Protein AF-A0A943BGL7-F1 (afdb_monomer_lite)

Secondary structure (DSSP, 8-state):
--GGGHHHHHHHHHHHHHHHHTTSHHHHHHHHS-HHHHHHHHHHHHHHHHHHHHHHHHHHHHHHHHHHHHHHHHHHHHHHHHHHHTTSS-HHHHHHHHHHHHHHHHHHHHHHHHHHHHHHHHHHHHHHHHHHHHHHHHHHHHHHHHHHHHHHHHTT-

Structure (mmCIF, N/CA/C/O backbone):
data_AF-A0A943BGL7-F1
#
_entry.id   AF-A0A943BGL7-F1
#
loop_
_atom_site.group_PDB
_atom_site.id
_atom_site.type_symbol
_atom_site.label_atom_id
_atom_site.label_alt_id
_atom_site.label_comp_id
_atom_site.label_asym_id
_atom_site.label_entity_id
_atom_site.label_seq_id
_atom_site.pdbx_PDB_ins_code
_atom_site.Cartn_x
_atom_site.Cartn_y
_atom_site.Cartn_z
_atom_site.occupancy
_atom_site.B_iso_or_equiv
_atom_site.auth_seq_id
_atom_site.auth_comp_id
_atom_site.auth_asym_id
_atom_site.auth_atom_id
_atom_site.pdbx_PDB_model_num
ATOM 1 N N . MET A 1 1 ? -2.778 -30.800 16.017 1.00 35.91 1 MET A N 1
ATOM 2 C CA . MET A 1 1 ? -2.883 -30.842 17.493 1.00 35.91 1 MET A CA 1
ATOM 3 C C . MET A 1 1 ? -2.140 -29.643 18.092 1.00 35.91 1 MET A C 1
ATOM 5 O O . MET A 1 1 ? -1.019 -29.818 18.534 1.00 35.91 1 MET A O 1
ATOM 9 N N . ASN A 1 2 ? -2.708 -28.423 18.038 1.00 37.56 2 ASN A N 1
ATOM 10 C CA . ASN A 1 2 ? -2.370 -27.322 18.974 1.00 37.56 2 ASN A CA 1
ATOM 11 C C . ASN A 1 2 ? -3.325 -26.097 18.943 1.00 37.56 2 ASN A C 1
ATOM 13 O O . ASN A 1 2 ? -3.050 -25.081 19.578 1.00 37.56 2 ASN A O 1
ATOM 17 N N . ASP A 1 3 ? -4.462 -26.156 18.241 1.00 50.78 3 ASP A N 1
ATOM 18 C CA . ASP A 1 3 ? -5.324 -24.973 18.053 1.00 50.78 3 ASP A CA 1
ATOM 19 C C . ASP A 1 3 ? -6.261 -24.682 19.235 1.00 50.78 3 ASP A C 1
ATOM 21 O O . ASP A 1 3 ? -6.805 -23.585 19.361 1.00 50.78 3 ASP A O 1
ATOM 25 N N . HIS A 1 4 ? -6.399 -25.631 20.164 1.00 42.72 4 HIS A N 1
ATOM 26 C CA . HIS A 1 4 ? -7.324 -25.516 21.294 1.00 42.72 4 HIS A CA 1
ATOM 27 C C . HIS A 1 4 ? -6.810 -24.611 22.429 1.00 42.72 4 HIS A C 1
ATOM 29 O O . HIS A 1 4 ? -7.580 -24.195 23.293 1.00 42.72 4 HIS A O 1
ATOM 35 N N . PHE A 1 5 ? -5.525 -24.236 22.398 1.00 40.72 5 PHE A N 1
ATOM 36 C CA . PHE A 1 5 ? -4.905 -23.333 23.374 1.00 40.72 5 PHE A CA 1
ATOM 37 C C . PHE A 1 5 ? -4.521 -21.967 22.790 1.00 40.72 5 PHE A C 1
ATOM 39 O O . PHE A 1 5 ? -4.112 -21.081 23.537 1.00 40.72 5 PHE A O 1
ATOM 46 N N . ALA A 1 6 ? -4.730 -21.726 21.489 1.00 54.03 6 ALA A N 1
ATOM 47 C CA . ALA A 1 6 ? -4.462 -20.426 20.866 1.00 54.03 6 ALA A CA 1
ATOM 48 C C . ALA A 1 6 ? -5.388 -19.311 21.393 1.00 54.03 6 ALA A C 1
ATOM 50 O O . ALA A 1 6 ? -4.990 -18.147 21.457 1.00 54.03 6 ALA A O 1
ATOM 51 N N . TRP A 1 7 ? -6.615 -19.658 21.798 1.00 50.81 7 TRP A N 1
ATOM 52 C CA . TRP A 1 7 ? -7.557 -18.721 22.420 1.00 50.81 7 TRP A CA 1
ATOM 53 C C . TRP A 1 7 ? -7.233 -18.463 23.904 1.00 50.81 7 TRP A C 1
ATOM 55 O O . TRP A 1 7 ? -7.378 -17.331 24.362 1.00 50.81 7 TRP A O 1
ATOM 65 N N . LEU A 1 8 ? -6.727 -19.476 24.626 1.00 38.22 8 LEU A N 1
ATOM 66 C CA . LEU A 1 8 ? -6.238 -19.366 26.007 1.00 38.22 8 LEU A CA 1
ATOM 67 C C . LEU A 1 8 ? -4.938 -18.560 26.077 1.00 38.22 8 LEU A C 1
ATOM 69 O O . LEU A 1 8 ? -4.824 -17.676 26.916 1.00 38.22 8 LEU A O 1
ATOM 73 N N . LYS A 1 9 ? -4.015 -18.762 25.129 1.00 48.81 9 LYS A N 1
ATOM 74 C CA . LYS A 1 9 ? -2.820 -17.924 24.955 1.00 48.81 9 LYS A CA 1
ATOM 75 C C . LYS A 1 9 ? -3.202 -16.474 24.633 1.00 48.81 9 LYS A C 1
ATOM 77 O O . LYS A 1 9 ? -2.697 -15.567 25.278 1.00 48.81 9 LYS A O 1
ATOM 82 N N . ARG A 1 10 ? -4.206 -16.257 23.765 1.00 57.31 10 ARG A N 1
ATOM 83 C CA . ARG A 1 10 ? -4.828 -14.933 23.543 1.00 57.31 10 ARG A CA 1
ATOM 84 C C . ARG A 1 10 ? -5.473 -14.352 24.805 1.00 57.31 10 ARG A C 1
ATOM 86 O O . ARG A 1 10 ? -5.469 -13.144 24.974 1.00 57.31 10 ARG A O 1
ATOM 93 N N . LEU A 1 11 ? -6.057 -15.162 25.686 1.00 45.56 11 LEU A N 1
ATOM 94 C CA . LEU A 1 11 ? -6.676 -14.703 26.938 1.00 45.56 11 LEU A CA 1
ATOM 95 C C . LEU A 1 11 ? -5.657 -14.358 28.031 1.00 45.56 11 LEU A C 1
ATOM 97 O O . LEU A 1 11 ? -5.866 -13.385 28.754 1.00 45.56 11 LEU A O 1
ATOM 101 N N . VAL A 1 12 ? -4.572 -15.125 28.131 1.00 46.47 12 VAL A N 1
ATOM 102 C CA . VAL A 1 12 ? -3.434 -1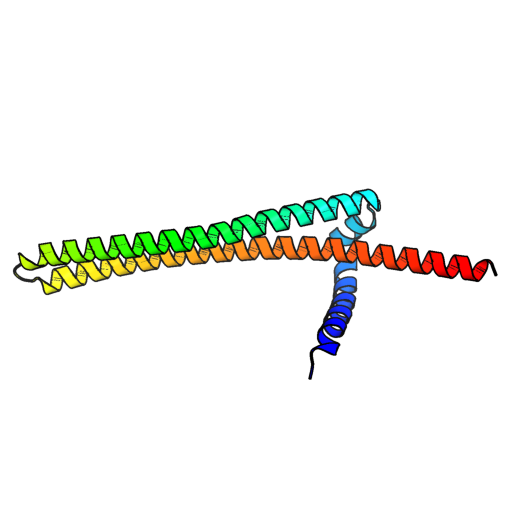4.846 29.019 1.00 46.47 12 VAL A CA 1
ATOM 103 C C . VAL A 1 12 ? -2.692 -13.594 28.539 1.00 46.47 12 VAL A C 1
ATOM 105 O O . VAL A 1 12 ? -2.413 -12.710 29.349 1.00 46.47 12 VAL A O 1
ATOM 108 N N . ASP A 1 13 ? -2.517 -13.426 27.222 1.00 58.53 13 ASP A N 1
ATOM 109 C CA . ASP A 1 13 ? -2.066 -12.157 26.637 1.00 58.53 13 ASP A CA 1
ATOM 110 C C . ASP A 1 13 ? -3.042 -11.020 26.960 1.00 58.53 13 ASP A C 1
ATOM 112 O O . ASP A 1 13 ? -2.596 -9.959 27.373 1.00 58.53 13 ASP A O 1
ATOM 116 N N . ARG A 1 14 ? -4.366 -11.240 26.913 1.00 53.91 14 ARG A N 1
ATOM 117 C CA . ARG A 1 14 ? -5.363 -10.239 27.342 1.00 53.91 14 ARG A CA 1
ATOM 118 C C . ARG A 1 14 ? -5.279 -9.871 28.827 1.00 53.91 14 ARG A C 1
ATOM 120 O O . ARG A 1 14 ? -5.680 -8.765 29.176 1.00 53.91 14 ARG A O 1
ATOM 127 N N . GLN A 1 15 ? -4.810 -10.743 29.724 1.00 49.56 15 GLN A N 1
ATOM 128 C CA . GLN A 1 15 ? -4.590 -10.387 31.136 1.00 49.56 15 GLN A CA 1
ATOM 129 C C . GLN A 1 15 ? -3.344 -9.512 31.318 1.00 49.56 15 GLN A C 1
ATOM 131 O O . GLN A 1 15 ? -3.405 -8.511 32.036 1.00 49.56 15 GLN A O 1
ATOM 136 N N . ASN A 1 16 ? -2.254 -9.828 30.617 1.00 52.97 16 ASN A N 1
ATOM 137 C CA . ASN A 1 16 ? -1.063 -8.977 30.571 1.00 52.97 16 ASN A CA 1
ATOM 138 C C . ASN A 1 16 ? -1.350 -7.642 29.865 1.00 52.97 16 ASN A C 1
ATOM 140 O O . ASN A 1 16 ? -0.915 -6.589 30.324 1.00 52.97 16 ASN A O 1
ATOM 144 N N . GLU A 1 17 ? -2.175 -7.665 28.819 1.00 53.47 17 GLU A N 1
ATOM 145 C CA . GLU A 1 17 ? -2.677 -6.489 28.120 1.00 53.47 17 GLU A CA 1
ATOM 146 C C . GLU A 1 17 ? -3.588 -5.675 29.040 1.00 53.47 17 GLU A C 1
ATOM 148 O O . GLU A 1 17 ? -3.390 -4.480 29.135 1.00 53.47 17 GLU A O 1
ATOM 153 N N . LYS A 1 18 ? -4.499 -6.271 29.826 1.00 54.84 18 LYS A N 1
ATOM 154 C CA . LYS A 1 18 ? -5.294 -5.548 30.848 1.00 54.84 18 LYS A CA 1
ATOM 155 C C . LYS A 1 18 ? -4.430 -4.835 31.889 1.00 54.84 18 LYS A C 1
ATOM 157 O O . LYS A 1 18 ? -4.778 -3.727 32.288 1.00 54.84 18 LYS A O 1
ATOM 162 N N . LYS A 1 19 ? -3.318 -5.445 32.301 1.00 51.22 19 LYS A N 1
ATOM 163 C CA . LYS A 1 19 ? -2.332 -4.855 33.223 1.00 51.22 19 LYS A CA 1
ATOM 164 C C . LYS A 1 19 ? -1.522 -3.726 32.564 1.00 51.22 19 LYS A C 1
ATOM 166 O O . LYS A 1 19 ? -1.155 -2.759 33.220 1.00 51.22 19 LYS A O 1
ATOM 171 N N . TYR A 1 20 ? -1.292 -3.811 31.254 1.00 50.19 20 TYR A N 1
ATOM 172 C CA . TYR A 1 20 ? -0.708 -2.737 30.440 1.00 50.19 20 TYR A CA 1
ATOM 173 C C . TYR A 1 20 ? -1.722 -1.607 30.155 1.00 50.19 20 TYR A C 1
ATOM 175 O O . TYR A 1 20 ? -1.384 -0.426 30.139 1.00 50.19 20 TYR A O 1
ATOM 183 N N . LEU A 1 21 ? -2.995 -1.970 29.985 1.00 55.31 21 LEU A N 1
ATOM 184 C CA . LEU A 1 21 ? -4.139 -1.103 29.721 1.00 55.31 21 LEU A CA 1
ATOM 185 C C . LEU A 1 21 ? -4.507 -0.287 30.956 1.00 55.31 21 LEU A C 1
ATOM 187 O O . LEU A 1 21 ? -4.753 0.903 30.811 1.00 55.31 21 LEU A O 1
ATOM 191 N N . SER A 1 22 ? -4.484 -0.872 32.159 1.00 54.84 22 SER A N 1
ATOM 192 C CA . SER A 1 22 ? -4.730 -0.137 33.408 1.00 54.84 22 SER A CA 1
ATOM 193 C C . SER A 1 22 ? -3.746 1.011 33.628 1.00 54.84 22 SER A C 1
ATOM 195 O O . SER A 1 22 ? -4.112 1.992 34.259 1.00 54.84 22 SER A O 1
ATOM 197 N N . ASN A 1 23 ? -2.540 0.925 33.056 1.00 51.78 23 ASN A N 1
ATOM 198 C CA . ASN A 1 23 ? -1.536 1.992 33.099 1.00 51.78 23 ASN A CA 1
ATOM 199 C C . ASN A 1 23 ? -1.706 3.048 31.992 1.00 51.78 23 ASN A C 1
ATOM 201 O O . ASN A 1 23 ? -0.981 4.041 31.957 1.00 51.78 23 ASN A O 1
ATOM 205 N N . CYS A 1 24 ? -2.635 2.858 31.055 1.00 60.34 24 CYS A N 1
ATOM 206 C CA . CYS A 1 24 ? -2.819 3.755 29.924 1.00 60.34 24 CYS A CA 1
ATOM 207 C C . CYS A 1 24 ? -3.925 4.776 30.234 1.00 60.34 24 CYS A C 1
ATOM 209 O O . CYS A 1 24 ? -5.080 4.395 30.401 1.00 60.34 24 CYS A O 1
ATOM 211 N N . LYS A 1 25 ? -3.630 6.088 30.202 1.00 63.12 25 LYS A N 1
ATOM 212 C CA . LYS A 1 25 ? -4.629 7.177 30.382 1.00 63.12 25 LYS A CA 1
ATOM 213 C C . LYS A 1 25 ? -5.905 7.002 29.540 1.00 63.12 25 LYS A C 1
ATOM 215 O O . LYS A 1 25 ? -6.989 7.438 29.917 1.00 63.12 25 LYS A O 1
ATOM 220 N N . LYS A 1 26 ? -5.786 6.354 28.376 1.00 66.44 26 LYS A N 1
ATOM 221 C CA . LYS A 1 26 ? -6.904 6.089 27.460 1.00 66.44 26 LYS A CA 1
ATOM 222 C C . LYS A 1 26 ? -7.894 5.050 28.004 1.00 66.44 26 LYS A C 1
ATOM 224 O O . LYS A 1 26 ? -9.074 5.105 27.670 1.00 66.44 26 LYS A O 1
ATOM 229 N N . TYR A 1 27 ? -7.427 4.134 28.849 1.00 66.56 27 TYR A N 1
ATOM 230 C CA . TYR A 1 27 ? -8.252 3.126 29.511 1.00 66.56 27 TYR A CA 1
ATOM 231 C C . TYR A 1 27 ? -9.117 3.748 30.592 1.00 66.56 27 TYR A C 1
ATOM 233 O O . TYR A 1 27 ? -10.316 3.498 30.603 1.00 66.56 27 TYR A O 1
ATOM 241 N N . GLU A 1 28 ? -8.542 4.591 31.451 1.00 67.88 28 GLU A N 1
ATOM 242 C CA . GLU A 1 28 ? -9.306 5.284 32.492 1.00 67.88 28 GLU A CA 1
ATOM 243 C C . GLU A 1 28 ? -10.422 6.133 31.891 1.00 67.88 28 GLU A C 1
ATOM 245 O O . GLU A 1 28 ? -11.559 6.035 32.340 1.00 67.88 28 GLU A O 1
ATOM 250 N N . ARG A 1 29 ? -10.134 6.859 30.801 1.00 74.12 29 ARG A N 1
ATOM 251 C CA . ARG A 1 29 ? -11.149 7.621 30.062 1.00 74.12 29 ARG A CA 1
ATOM 252 C C . ARG A 1 29 ? -12.279 6.738 29.523 1.00 74.12 29 ARG A C 1
ATOM 254 O O . ARG A 1 29 ? -13.445 7.076 29.667 1.00 74.12 29 ARG A O 1
ATOM 261 N N . LEU A 1 30 ? -11.957 5.613 28.881 1.00 69.12 30 LEU A N 1
ATOM 262 C CA . LEU A 1 30 ? -12.981 4.707 28.339 1.00 69.12 30 LEU A CA 1
ATOM 263 C C . LEU A 1 30 ? -13.726 3.934 29.439 1.00 69.12 30 LEU A C 1
ATOM 265 O O . LEU A 1 30 ? -14.867 3.515 29.242 1.00 69.12 30 LEU A O 1
ATOM 269 N N . LYS A 1 31 ? -13.097 3.734 30.600 1.00 70.00 31 LYS A N 1
ATOM 270 C CA . LYS A 1 31 ? -13.705 3.123 31.783 1.00 70.00 31 LYS A CA 1
ATOM 271 C C . LYS A 1 31 ? -14.666 4.087 32.482 1.00 70.00 31 LYS A C 1
ATOM 273 O O . LYS A 1 31 ? -15.699 3.628 32.957 1.00 70.00 31 LYS A O 1
ATOM 278 N N . SER A 1 32 ? -14.344 5.381 32.531 1.00 78.56 32 SER A N 1
ATOM 279 C CA . SER A 1 32 ? -15.165 6.405 33.189 1.00 78.56 32 SER A CA 1
ATOM 280 C C . SER A 1 32 ? -16.386 6.846 32.376 1.00 78.56 32 SER A C 1
ATOM 282 O O . SER A 1 32 ? -17.322 7.383 32.957 1.00 78.56 32 SER A O 1
ATOM 284 N N . MET A 1 33 ? -16.414 6.597 31.062 1.00 79.19 33 MET A N 1
ATOM 285 C CA . MET A 1 33 ? -17.587 6.863 30.214 1.00 79.19 33 MET A CA 1
ATOM 286 C C . MET A 1 33 ? -18.811 6.047 30.635 1.00 79.19 33 MET A C 1
ATOM 288 O O . MET A 1 33 ? -18.675 4.925 31.130 1.00 79.19 33 MET A O 1
ATOM 292 N N . SER A 1 34 ? -20.013 6.549 30.351 1.00 84.00 34 SER A N 1
ATOM 293 C CA . SER A 1 34 ? -21.244 5.758 30.498 1.00 84.00 34 SER A CA 1
ATOM 294 C C . SER A 1 34 ? -21.257 4.548 29.544 1.00 84.00 34 SER A C 1
ATOM 296 O O . SER A 1 34 ? -20.506 4.494 28.569 1.00 84.00 34 SER A O 1
ATOM 298 N N . GLU A 1 35 ? -22.086 3.535 29.819 1.00 78.81 35 GLU A N 1
ATOM 299 C CA . GLU A 1 35 ? -22.155 2.332 28.971 1.00 78.81 35 GLU A CA 1
ATOM 300 C C . GLU A 1 35 ? -22.662 2.647 27.554 1.00 78.81 35 GLU A C 1
ATOM 302 O O . GLU A 1 35 ? -22.118 2.137 26.573 1.00 78.81 35 GLU A O 1
ATOM 307 N N . GLN A 1 36 ? -23.650 3.542 27.446 1.00 82.12 36 GLN A N 1
ATOM 308 C CA . GLN A 1 36 ? -24.191 4.012 26.167 1.00 82.12 36 GLN A CA 1
ATOM 309 C C . GLN A 1 36 ? -23.136 4.768 25.349 1.00 82.12 36 GLN A C 1
ATOM 311 O O . GLN A 1 36 ? -22.970 4.510 24.157 1.00 82.12 36 GLN A O 1
ATOM 316 N N . GLU A 1 37 ? -22.377 5.653 25.994 1.00 84.00 37 GLU A N 1
ATOM 317 C CA . GLU A 1 37 ? -21.314 6.430 25.352 1.00 84.00 37 GLU A CA 1
ATOM 318 C C . GLU A 1 37 ? -20.151 5.540 24.892 1.00 84.00 37 GLU A C 1
ATOM 320 O O . GLU A 1 37 ? -19.674 5.669 23.765 1.00 84.00 37 GLU A O 1
ATOM 325 N N . LEU A 1 38 ? -19.753 4.555 25.706 1.00 81.31 38 LEU A N 1
ATOM 326 C CA . LEU A 1 38 ? -18.727 3.584 25.323 1.00 81.31 38 LEU A CA 1
ATOM 327 C C . LEU A 1 38 ? -19.172 2.708 24.137 1.00 81.31 38 LEU A C 1
ATOM 329 O O . LEU A 1 38 ? -18.367 2.396 23.257 1.00 81.31 38 LEU A O 1
ATOM 333 N N . MET A 1 39 ? -20.444 2.304 24.104 1.00 81.69 39 MET A N 1
ATOM 334 C CA . MET A 1 39 ? -21.033 1.570 22.980 1.00 81.69 39 MET A CA 1
ATOM 335 C C . MET A 1 39 ? -21.015 2.399 21.694 1.00 81.69 39 MET A C 1
ATOM 337 O O . MET A 1 39 ? -20.631 1.881 20.643 1.00 81.69 39 MET A O 1
ATOM 341 N N . PHE A 1 40 ? -21.382 3.680 21.772 1.00 85.44 40 PHE A N 1
ATOM 342 C CA . PHE A 1 40 ? -21.334 4.588 20.629 1.00 85.44 40 PHE A CA 1
ATOM 343 C C . PHE A 1 40 ? -19.902 4.767 20.109 1.00 85.44 40 PHE A C 1
ATOM 345 O O . PHE A 1 40 ? -19.658 4.596 18.913 1.00 85.44 40 PHE A O 1
ATOM 352 N N . GLU A 1 41 ? -18.937 5.004 21.001 1.00 81.75 41 GLU A N 1
ATOM 353 C CA . GLU A 1 41 ? -17.518 5.129 20.648 1.00 81.75 41 GLU A CA 1
ATOM 354 C C . GLU A 1 41 ? -16.990 3.847 19.983 1.00 81.75 41 GLU A C 1
ATOM 356 O O . GLU A 1 41 ? -16.321 3.898 18.949 1.00 81.75 41 GLU A O 1
ATOM 361 N N . TYR A 1 42 ? -17.345 2.670 20.510 1.00 81.50 42 TYR A N 1
ATOM 362 C CA . TYR A 1 42 ? -16.988 1.392 19.893 1.00 81.50 42 TYR A CA 1
ATOM 363 C C . TYR A 1 42 ? -17.567 1.242 18.480 1.00 81.50 42 TYR A C 1
ATOM 365 O O . TYR A 1 42 ? -16.844 0.840 17.563 1.00 81.50 42 TYR A O 1
ATOM 373 N N . ILE A 1 43 ? -18.851 1.562 18.285 1.00 83.94 43 ILE A N 1
ATOM 374 C CA . ILE A 1 43 ? -19.503 1.504 16.970 1.00 83.94 43 ILE A CA 1
ATOM 375 C C . ILE A 1 43 ? -18.803 2.455 16.000 1.00 83.94 43 ILE A C 1
ATOM 377 O O . ILE A 1 43 ? -18.438 2.034 14.902 1.00 83.94 43 ILE A O 1
ATOM 381 N N . ASN A 1 44 ? -18.547 3.693 16.418 1.00 88.06 44 ASN A N 1
ATOM 382 C CA . ASN A 1 44 ? -17.885 4.705 15.606 1.00 88.06 44 ASN A CA 1
ATOM 383 C C . ASN A 1 44 ? -16.485 4.248 15.159 1.00 88.06 44 ASN A C 1
ATOM 385 O O . ASN A 1 44 ? -16.176 4.200 13.966 1.00 88.06 44 ASN A O 1
ATOM 389 N N . VAL A 1 45 ? -15.653 3.800 16.104 1.00 84.12 45 VAL A N 1
ATOM 390 C CA . VAL A 1 45 ? -14.294 3.314 15.820 1.00 84.12 45 VAL A CA 1
ATOM 391 C C . VAL A 1 45 ? -14.320 2.071 14.920 1.00 84.12 45 VAL A C 1
ATOM 393 O O . VAL A 1 45 ? -13.486 1.939 14.021 1.00 84.12 45 VAL A O 1
ATOM 396 N N . LYS A 1 46 ? -15.298 1.175 15.098 1.00 82.00 46 LYS A N 1
ATOM 397 C CA . LYS A 1 46 ? -15.480 -0.027 14.267 1.00 82.00 46 LYS A CA 1
ATOM 398 C C . LYS A 1 46 ? -15.912 0.299 12.839 1.00 82.00 46 LYS A C 1
ATOM 400 O O . LYS A 1 46 ? -15.395 -0.311 11.900 1.00 82.00 46 LYS A O 1
ATOM 405 N N . VAL A 1 47 ? -16.854 1.224 12.666 1.00 88.50 47 VAL A N 1
ATOM 406 C CA . VAL A 1 47 ? -17.309 1.687 11.346 1.00 88.50 47 VAL A CA 1
ATOM 407 C C . VAL A 1 47 ? -16.160 2.373 10.617 1.00 88.50 47 VAL A C 1
ATOM 409 O O . VAL A 1 47 ? -15.884 2.024 9.469 1.00 88.50 47 VAL A O 1
ATOM 412 N N . ASN A 1 48 ? -15.424 3.248 11.306 1.00 87.25 48 ASN A N 1
ATOM 413 C CA . ASN A 1 48 ? -14.252 3.906 10.744 1.00 87.25 48 ASN A CA 1
ATOM 414 C C . ASN A 1 48 ? -13.201 2.875 10.299 1.00 87.25 48 ASN A C 1
ATOM 416 O O . ASN A 1 48 ? -12.800 2.877 9.143 1.00 87.25 48 ASN A O 1
ATOM 420 N N . TYR A 1 49 ? -12.836 1.904 11.145 1.00 85.19 49 TYR A N 1
ATOM 421 C CA . TYR A 1 49 ? -11.913 0.830 10.751 1.00 85.19 49 TYR A CA 1
ATOM 422 C C . TYR A 1 49 ? -12.379 0.062 9.504 1.00 85.19 49 TYR A C 1
ATOM 424 O O . TYR A 1 49 ? -11.574 -0.224 8.618 1.00 85.19 49 TYR A O 1
ATOM 432 N N . ARG A 1 50 ? -13.676 -0.260 9.398 1.00 86.44 50 ARG A N 1
ATOM 433 C CA . ARG A 1 50 ? -14.224 -0.936 8.211 1.00 86.44 50 ARG A CA 1
ATOM 434 C C . ARG A 1 50 ? -14.074 -0.074 6.960 1.00 86.44 50 ARG A C 1
ATOM 436 O O . ARG A 1 50 ? -13.658 -0.586 5.926 1.00 86.44 50 ARG A O 1
ATOM 443 N N . HIS A 1 51 ? -14.390 1.213 7.058 1.00 89.12 51 HIS A N 1
ATOM 444 C CA . HIS A 1 51 ? -14.237 2.148 5.950 1.00 89.12 51 HIS A CA 1
ATOM 445 C C . HIS A 1 51 ? -12.774 2.237 5.494 1.00 89.12 51 HIS A C 1
ATOM 447 O O . HIS A 1 51 ? -12.480 2.067 4.314 1.00 89.12 51 HIS A O 1
ATOM 453 N N . GLN A 1 52 ? -11.844 2.366 6.439 1.00 87.44 52 GLN A N 1
ATOM 454 C CA . GLN A 1 52 ? -10.405 2.386 6.168 1.00 87.44 52 GLN A CA 1
ATOM 455 C C . GLN A 1 52 ? -9.906 1.091 5.528 1.00 87.44 52 GLN A C 1
ATOM 457 O O . GLN A 1 52 ? -9.111 1.126 4.593 1.00 87.44 52 GLN A O 1
ATOM 462 N N . LYS A 1 53 ? -10.403 -0.064 5.983 1.00 86.69 53 LYS A N 1
ATOM 463 C CA . LYS A 1 53 ? -10.094 -1.361 5.370 1.00 86.69 53 LYS A CA 1
ATOM 464 C C . LYS A 1 53 ? -10.564 -1.424 3.921 1.00 86.69 53 LYS A C 1
ATOM 466 O O . LYS A 1 53 ? -9.824 -1.909 3.071 1.00 86.69 53 LYS A O 1
ATOM 471 N N . ASN A 1 54 ? -11.763 -0.924 3.636 1.00 91.00 54 ASN A N 1
ATOM 472 C CA . ASN A 1 54 ? -12.281 -0.886 2.273 1.00 91.00 54 ASN A CA 1
ATOM 473 C C . ASN A 1 54 ? -11.431 0.021 1.377 1.00 91.00 54 ASN A C 1
ATOM 475 O O . ASN A 1 54 ? -11.107 -0.376 0.261 1.00 91.00 54 ASN A O 1
ATOM 479 N N . ILE A 1 55 ? -11.011 1.189 1.874 1.00 89.56 55 ILE A N 1
ATOM 480 C CA . ILE A 1 55 ? -10.101 2.070 1.132 1.00 89.56 55 ILE A CA 1
ATOM 481 C C . ILE A 1 55 ? -8.745 1.389 0.906 1.00 89.56 55 ILE A C 1
ATOM 483 O O . ILE A 1 55 ? -8.207 1.478 -0.191 1.00 89.56 55 ILE A O 1
ATOM 487 N N . TRP A 1 56 ? -8.203 0.664 1.889 1.00 89.19 56 TRP A N 1
ATOM 488 C CA . TRP A 1 56 ? -6.948 -0.076 1.715 1.00 89.19 56 TRP A CA 1
ATOM 489 C C . TRP A 1 56 ? -7.052 -1.148 0.623 1.00 89.19 56 TRP A C 1
ATOM 491 O O . TRP A 1 56 ? -6.178 -1.244 -0.234 1.00 89.19 56 TRP A O 1
ATOM 501 N N . ILE A 1 57 ? -8.149 -1.914 0.604 1.00 90.38 57 ILE A N 1
ATOM 502 C CA . ILE A 1 57 ? -8.414 -2.904 -0.451 1.00 90.38 57 ILE A CA 1
ATOM 503 C C . ILE A 1 57 ? -8.520 -2.215 -1.815 1.00 90.38 57 ILE A C 1
ATOM 505 O O . ILE A 1 57 ? -7.893 -2.660 -2.774 1.00 90.38 57 ILE A O 1
ATOM 509 N N . LEU A 1 58 ? -9.263 -1.108 -1.899 1.00 91.62 58 LEU A N 1
ATOM 510 C CA . LEU A 1 58 ? -9.376 -0.323 -3.127 1.00 91.62 58 LEU A CA 1
ATOM 511 C C . LEU A 1 58 ? -8.004 0.190 -3.591 1.00 91.62 58 LEU A C 1
ATOM 513 O O . LEU A 1 58 ? -7.680 0.094 -4.771 1.00 91.62 58 LEU A O 1
ATOM 517 N N . SER A 1 59 ? -7.172 0.665 -2.662 1.00 90.19 59 SER A N 1
ATOM 518 C CA . SER A 1 59 ? -5.806 1.116 -2.933 1.00 90.19 59 SER A CA 1
ATOM 519 C C . SER A 1 59 ? -4.942 0.004 -3.527 1.00 90.19 59 SER A C 1
ATOM 521 O O . SER A 1 59 ? -4.157 0.275 -4.433 1.00 90.19 59 SER A O 1
ATOM 523 N N . ILE A 1 60 ? -5.081 -1.240 -3.057 1.00 91.44 60 ILE A N 1
ATOM 524 C CA . ILE A 1 60 ? -4.376 -2.396 -3.632 1.00 91.44 60 ILE A CA 1
ATOM 525 C C . ILE A 1 60 ? -4.838 -2.638 -5.068 1.00 91.44 60 ILE A C 1
ATOM 527 O O . ILE A 1 60 ? -4.001 -2.744 -5.961 1.00 91.44 60 ILE A O 1
ATOM 531 N N . VAL A 1 61 ? -6.152 -2.679 -5.306 1.00 93.94 61 VAL A N 1
ATOM 532 C CA . VAL A 1 61 ? -6.711 -2.902 -6.651 1.00 93.94 61 VAL A CA 1
ATOM 533 C C . VAL A 1 61 ? -6.229 -1.826 -7.627 1.00 93.94 61 VAL A C 1
ATOM 535 O O . VAL A 1 61 ? -5.740 -2.150 -8.707 1.00 93.94 61 VAL A O 1
ATOM 538 N N . LEU A 1 62 ? -6.286 -0.553 -7.227 1.00 93.25 62 LEU A N 1
ATOM 539 C CA . LEU A 1 62 ? -5.793 0.564 -8.036 1.00 93.25 62 LEU A CA 1
ATOM 540 C C . LEU A 1 62 ? -4.282 0.476 -8.292 1.00 93.25 62 LEU A C 1
ATOM 542 O O . LEU A 1 62 ? -3.844 0.736 -9.409 1.00 93.25 62 LEU A O 1
ATOM 546 N N . SER A 1 63 ? -3.492 0.056 -7.300 1.00 93.50 63 SER A N 1
ATOM 547 C CA . SER A 1 63 ? -2.042 -0.132 -7.463 1.00 93.50 63 SER A CA 1
ATOM 548 C C . SER A 1 63 ? -1.725 -1.200 -8.509 1.00 93.50 63 SER A C 1
ATOM 550 O O . SER A 1 63 ? -0.847 -1.001 -9.343 1.00 93.50 63 SER A O 1
ATOM 552 N N . VAL A 1 64 ? -2.457 -2.318 -8.507 1.00 93.38 64 VAL A N 1
ATOM 553 C CA . VAL A 1 64 ? -2.283 -3.390 -9.500 1.00 93.38 64 VAL A CA 1
ATOM 554 C C . VAL A 1 64 ? -2.615 -2.892 -10.907 1.00 93.38 64 VAL A C 1
ATOM 556 O O . VAL A 1 64 ? -1.844 -3.128 -11.835 1.00 93.38 64 VAL A O 1
ATOM 559 N N . LEU A 1 65 ? -3.722 -2.161 -11.070 1.00 94.75 65 LEU A N 1
ATOM 560 C CA . LEU A 1 65 ? -4.095 -1.571 -12.361 1.00 94.75 65 LEU A CA 1
ATOM 561 C C . LEU A 1 65 ? -3.032 -0.592 -12.871 1.00 94.75 65 LEU A C 1
ATOM 563 O O . LEU A 1 65 ? -2.689 -0.610 -14.052 1.00 94.75 65 LEU A O 1
ATOM 567 N N . LEU A 1 66 ? -2.478 0.223 -11.975 1.00 93.31 66 LEU A N 1
ATOM 568 C CA . LEU A 1 66 ? -1.432 1.183 -12.303 1.00 93.31 66 LEU A CA 1
ATOM 569 C C . LEU A 1 66 ? -0.126 0.482 -12.713 1.00 93.31 66 LEU A C 1
ATOM 571 O O . LEU A 1 66 ? 0.496 0.881 -13.694 1.00 93.31 66 LEU A O 1
ATOM 575 N N . ILE A 1 67 ? 0.249 -0.615 -12.047 1.00 92.00 67 ILE A N 1
ATOM 576 C CA . ILE A 1 67 ? 1.398 -1.446 -12.446 1.00 92.00 67 ILE A CA 1
ATOM 577 C C . ILE A 1 67 ? 1.189 -2.029 -13.848 1.00 92.00 67 ILE A C 1
ATOM 579 O O . ILE A 1 67 ? 2.095 -1.959 -14.674 1.00 92.00 67 ILE A O 1
ATOM 583 N N . LEU A 1 68 ? -0.005 -2.548 -14.155 1.00 93.00 68 LEU A N 1
ATOM 584 C CA . LEU A 1 68 ? -0.311 -3.072 -15.491 1.00 93.00 68 LEU A CA 1
ATOM 585 C C . LEU A 1 68 ? -0.183 -1.994 -16.575 1.00 93.00 68 LEU A C 1
ATOM 587 O O . LEU A 1 68 ? 0.375 -2.254 -17.642 1.00 93.00 68 LEU A O 1
ATOM 591 N N . GLN A 1 69 ? -0.659 -0.777 -16.297 1.00 93.94 69 GLN A N 1
ATOM 592 C CA . GLN A 1 69 ? -0.498 0.358 -17.206 1.00 93.94 69 GLN A CA 1
ATOM 593 C C . GLN A 1 69 ? 0.974 0.720 -17.412 1.00 93.94 69 GLN A C 1
ATOM 595 O O . GLN A 1 69 ? 1.384 0.936 -18.549 1.00 93.94 69 GLN A O 1
ATOM 600 N N . ILE A 1 70 ? 1.784 0.725 -16.350 1.00 91.62 70 ILE A N 1
ATOM 601 C CA . ILE A 1 70 ? 3.228 0.968 -16.451 1.00 91.62 70 ILE A CA 1
ATOM 602 C C . ILE A 1 70 ? 3.893 -0.106 -17.311 1.00 91.62 70 ILE A C 1
ATOM 604 O O . ILE A 1 70 ? 4.623 0.235 -18.234 1.00 91.62 70 ILE A O 1
ATOM 608 N N . CYS A 1 71 ? 3.605 -1.390 -17.080 1.00 90.06 71 CYS A N 1
ATOM 609 C CA . CYS A 1 71 ? 4.166 -2.483 -17.878 1.00 90.06 71 CYS A CA 1
ATOM 610 C C . CYS A 1 71 ? 3.838 -2.341 -19.371 1.00 90.06 71 CYS A C 1
ATOM 612 O O . CYS A 1 71 ? 4.706 -2.560 -20.222 1.00 90.06 71 CYS A O 1
ATOM 614 N N . LYS A 1 72 ? 2.601 -1.941 -19.693 1.00 93.50 72 LYS A N 1
ATOM 615 C CA . LYS A 1 72 ? 2.200 -1.653 -21.073 1.00 93.50 72 LYS A CA 1
ATOM 616 C C . LYS A 1 72 ? 3.015 -0.494 -21.652 1.00 93.50 72 LYS A C 1
ATOM 618 O O . LYS A 1 72 ? 3.661 -0.676 -22.680 1.00 93.50 72 LYS A O 1
ATOM 623 N N . SER A 1 73 ? 3.079 0.636 -20.951 1.00 92.31 73 SER A N 1
ATOM 624 C CA . SER A 1 73 ? 3.857 1.807 -21.375 1.00 92.31 73 SER A CA 1
ATOM 625 C C . SER A 1 73 ? 5.348 1.501 -21.555 1.00 92.31 73 SER A C 1
ATOM 627 O O . SER A 1 73 ? 5.963 1.977 -22.505 1.00 92.31 73 SER A O 1
ATOM 629 N N . CYS A 1 74 ? 5.940 0.673 -20.691 1.00 90.94 74 CYS A N 1
ATOM 630 C CA . CYS A 1 74 ? 7.326 0.225 -20.830 1.00 90.94 74 CYS A CA 1
ATOM 631 C C . CYS A 1 74 ? 7.533 -0.608 -22.095 1.00 90.94 74 CYS A C 1
ATOM 633 O O . CYS A 1 74 ? 8.538 -0.443 -22.781 1.00 90.94 74 CYS A O 1
ATOM 635 N N . THR A 1 75 ? 6.584 -1.489 -22.413 1.00 90.69 75 THR A N 1
ATOM 636 C CA . THR A 1 75 ? 6.637 -2.312 -23.627 1.00 90.69 75 THR A CA 1
ATOM 637 C C . THR A 1 75 ? 6.552 -1.437 -24.875 1.00 90.69 75 THR A C 1
ATOM 639 O O . THR A 1 75 ? 7.366 -1.584 -25.787 1.00 90.69 75 THR A O 1
ATOM 642 N N . ASP A 1 76 ? 5.623 -0.480 -24.886 1.00 93.69 76 ASP A N 1
ATOM 643 C CA . ASP A 1 76 ? 5.458 0.475 -25.982 1.00 93.69 76 ASP A CA 1
ATOM 644 C C . ASP A 1 76 ? 6.727 1.320 -26.173 1.00 93.69 76 ASP A C 1
ATOM 646 O O . ASP A 1 76 ? 7.222 1.458 -27.293 1.00 93.69 76 ASP A O 1
ATOM 650 N N . PHE A 1 77 ? 7.319 1.803 -25.078 1.00 92.69 77 PHE A N 1
ATOM 651 C CA . PHE A 1 77 ? 8.582 2.537 -25.105 1.00 92.69 77 PHE A CA 1
ATOM 652 C C . PHE A 1 77 ? 9.738 1.694 -25.659 1.00 92.69 77 PHE A C 1
ATOM 654 O O . PHE A 1 77 ? 10.451 2.140 -26.556 1.00 92.69 77 PHE A O 1
ATOM 661 N N . ILE A 1 78 ? 9.917 0.457 -25.184 1.00 91.19 78 ILE A N 1
ATOM 662 C CA . ILE A 1 78 ? 10.979 -0.438 -25.673 1.00 91.19 78 ILE A CA 1
ATOM 663 C C . ILE A 1 78 ? 10.806 -0.722 -27.170 1.00 91.19 78 ILE A C 1
ATOM 665 O O . ILE A 1 78 ? 11.792 -0.740 -27.908 1.00 91.19 78 ILE A O 1
ATOM 669 N N . ASN A 1 79 ? 9.571 -0.907 -27.638 1.00 92.81 79 ASN A N 1
ATOM 670 C CA . ASN A 1 79 ? 9.286 -1.113 -29.056 1.00 92.81 79 ASN A CA 1
ATOM 671 C C . ASN A 1 79 ? 9.636 0.122 -29.898 1.00 92.81 79 ASN A C 1
ATOM 673 O O . ASN A 1 79 ? 10.220 -0.017 -30.976 1.00 92.81 79 ASN A O 1
ATOM 677 N N . GLN A 1 80 ? 9.350 1.326 -29.398 1.00 92.38 80 GLN A N 1
ATOM 678 C CA . GLN A 1 80 ? 9.763 2.571 -30.052 1.00 92.38 80 GLN A CA 1
ATOM 679 C C . GLN A 1 80 ? 11.288 2.695 -30.104 1.00 92.38 80 GLN A C 1
ATOM 681 O O . GLN A 1 80 ? 11.839 2.929 -31.178 1.00 92.38 80 GLN A O 1
ATOM 686 N N . VAL A 1 81 ? 11.984 2.457 -28.988 1.00 92.00 81 VAL A N 1
ATOM 687 C CA . VAL A 1 81 ? 13.456 2.484 -28.942 1.00 92.00 81 VAL A CA 1
ATOM 688 C C . VAL A 1 81 ? 14.048 1.465 -29.912 1.00 92.00 81 VAL A C 1
ATOM 690 O O . VAL A 1 81 ? 14.977 1.798 -30.639 1.00 92.00 81 VAL A O 1
ATOM 693 N N . ARG A 1 82 ? 13.497 0.246 -29.984 1.00 90.44 82 ARG A N 1
ATOM 694 C CA . ARG A 1 82 ? 13.933 -0.782 -30.941 1.00 90.44 82 ARG A CA 1
ATOM 695 C C . ARG A 1 82 ? 13.771 -0.322 -32.386 1.00 90.44 82 ARG A C 1
ATOM 697 O O . ARG A 1 82 ? 14.679 -0.524 -33.185 1.00 90.44 82 ARG A O 1
ATOM 704 N N . THR A 1 83 ? 12.639 0.300 -32.699 1.00 92.00 83 THR A N 1
ATOM 705 C CA . THR A 1 83 ? 12.355 0.815 -34.044 1.00 92.00 83 THR A CA 1
ATOM 706 C C . THR A 1 83 ? 13.322 1.932 -34.422 1.00 92.00 83 THR A C 1
ATOM 708 O O . THR A 1 83 ? 13.814 1.961 -35.538 1.00 92.00 83 THR A O 1
ATOM 711 N N . VAL A 1 84 ? 13.649 2.840 -33.502 1.00 90.50 84 VAL A N 1
ATOM 712 C CA . VAL A 1 84 ? 14.633 3.902 -33.767 1.00 90.50 84 VAL A CA 1
ATOM 713 C C . VAL A 1 84 ? 16.050 3.329 -33.869 1.00 90.50 84 VAL A C 1
ATOM 715 O O . VAL A 1 84 ? 16.817 3.731 -34.741 1.00 90.50 84 VAL A O 1
ATOM 718 N N . ALA A 1 85 ? 16.390 2.355 -33.023 1.00 89.81 85 ALA A N 1
ATOM 719 C CA . ALA A 1 85 ? 17.701 1.718 -33.014 1.00 89.81 85 ALA A CA 1
ATOM 720 C C . ALA A 1 85 ? 18.022 1.017 -34.337 1.00 89.81 85 ALA A C 1
ATOM 722 O O . ALA A 1 85 ? 19.170 1.070 -34.759 1.00 89.81 85 ALA A O 1
ATOM 723 N N . SER A 1 86 ? 17.042 0.425 -35.032 1.00 88.94 86 SER A N 1
ATOM 724 C CA . SER A 1 86 ? 17.297 -0.251 -36.314 1.00 88.94 86 SER A CA 1
ATOM 725 C C . SER A 1 86 ? 17.805 0.667 -37.430 1.00 88.94 86 SER A C 1
ATOM 727 O O . SER A 1 86 ? 18.320 0.162 -38.421 1.00 88.94 86 SER A O 1
ATOM 729 N N . TYR A 1 87 ? 17.677 1.990 -37.282 1.00 89.94 87 TYR A N 1
ATOM 730 C CA . TYR A 1 87 ? 18.180 2.979 -38.244 1.00 89.94 87 TYR A CA 1
ATOM 731 C C . TYR A 1 87 ? 19.532 3.597 -37.842 1.00 89.94 87 TYR A C 1
ATOM 733 O O . TYR A 1 87 ? 20.032 4.476 -38.537 1.00 89.94 87 TYR A O 1
ATOM 741 N N . GLN A 1 88 ? 20.111 3.189 -36.710 1.00 88.75 88 GLN A N 1
ATOM 742 C CA . GLN A 1 88 ? 21.370 3.720 -36.179 1.00 88.75 88 GLN A CA 1
ATOM 743 C C . GLN A 1 88 ? 22.560 2.824 -36.538 1.00 88.75 88 GLN A C 1
ATOM 745 O O . GLN A 1 88 ? 22.418 1.607 -36.615 1.00 88.75 88 GLN A O 1
ATOM 750 N N . GLU A 1 89 ? 23.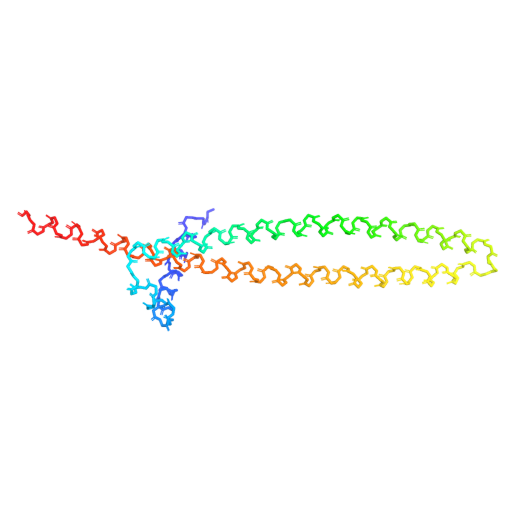755 3.412 -36.668 1.00 85.75 89 GLU A N 1
ATOM 751 C CA . GLU A 1 89 ? 25.002 2.655 -36.887 1.00 85.75 89 GLU A CA 1
ATOM 752 C C . GLU A 1 89 ? 25.348 1.747 -35.697 1.00 85.75 89 GLU A C 1
ATOM 754 O O . GLU A 1 89 ? 25.918 0.675 -35.878 1.00 85.75 89 GLU A O 1
ATOM 759 N N . ASN A 1 90 ? 24.967 2.151 -34.478 1.00 87.62 90 ASN A N 1
ATOM 760 C CA . ASN A 1 90 ? 25.231 1.414 -33.240 1.00 87.62 90 ASN A CA 1
ATOM 761 C C . ASN A 1 90 ? 23.925 1.114 -32.470 1.00 87.62 90 ASN A C 1
ATOM 763 O O . ASN A 1 90 ? 23.685 1.687 -31.398 1.00 87.62 90 ASN A O 1
ATOM 767 N N . PRO A 1 91 ? 23.069 0.206 -32.980 1.00 87.62 91 PRO A N 1
ATOM 768 C CA . PRO A 1 91 ? 21.755 -0.098 -32.398 1.00 87.62 91 PRO A CA 1
ATOM 769 C C . PRO A 1 91 ? 21.847 -0.603 -30.952 1.00 87.62 91 PRO A C 1
ATOM 771 O O . PRO A 1 91 ? 20.983 -0.314 -30.121 1.00 87.62 91 PRO A O 1
ATOM 774 N N . GLU A 1 92 ? 22.914 -1.337 -30.628 1.00 89.69 92 GLU A N 1
ATOM 775 C CA . GLU A 1 92 ? 23.120 -1.932 -29.306 1.00 89.69 92 GLU A CA 1
ATOM 776 C C . GLU A 1 92 ? 23.273 -0.892 -28.196 1.00 89.69 92 GLU A C 1
ATOM 778 O O . GLU A 1 92 ? 22.776 -1.090 -27.084 1.00 89.69 92 GLU A O 1
ATOM 783 N N . VAL A 1 93 ? 23.958 0.219 -28.481 1.00 90.38 93 VAL A N 1
ATOM 784 C CA . VAL A 1 93 ? 24.202 1.280 -27.496 1.00 90.38 93 VAL A CA 1
ATOM 785 C C . VAL A 1 93 ? 22.886 1.964 -27.144 1.00 90.38 93 VAL A C 1
ATOM 787 O O . VAL A 1 93 ? 22.565 2.118 -25.963 1.00 90.38 93 VAL A O 1
ATOM 790 N N . LEU A 1 94 ? 22.081 2.299 -28.157 1.00 89.75 94 LEU A N 1
ATOM 791 C CA . LEU A 1 94 ? 20.786 2.943 -27.954 1.00 89.75 94 LEU A CA 1
ATOM 792 C C . LEU A 1 94 ? 19.812 2.032 -27.193 1.00 89.75 94 LEU A C 1
ATOM 794 O O . LEU A 1 94 ? 19.140 2.486 -26.265 1.00 89.75 94 LEU A O 1
ATOM 798 N N . LEU A 1 95 ? 19.779 0.739 -27.529 1.00 91.12 95 LEU A N 1
ATOM 799 C CA . LEU A 1 95 ? 18.959 -0.251 -26.827 1.00 91.12 95 LEU A CA 1
ATOM 800 C C . LEU A 1 95 ? 19.348 -0.377 -25.350 1.00 91.12 95 LEU A C 1
ATOM 802 O O . LEU A 1 95 ? 18.464 -0.357 -24.495 1.00 91.12 95 LEU A O 1
ATOM 806 N N . LYS A 1 96 ? 20.648 -0.461 -25.031 1.00 91.44 96 LYS A N 1
ATOM 807 C CA . LYS A 1 96 ? 21.136 -0.536 -23.640 1.00 91.44 96 LYS A CA 1
ATOM 808 C C . LYS A 1 96 ? 20.713 0.684 -22.823 1.00 91.44 96 LYS A C 1
ATOM 810 O O . LYS A 1 96 ? 20.225 0.530 -21.703 1.00 91.44 96 LYS A O 1
ATOM 815 N N . ILE A 1 97 ? 20.862 1.883 -23.385 1.00 90.94 97 ILE A N 1
ATOM 816 C CA . ILE A 1 97 ? 20.477 3.133 -22.716 1.00 90.94 97 ILE A CA 1
ATOM 817 C C . ILE A 1 97 ? 18.961 3.176 -22.497 1.00 90.94 97 ILE A C 1
ATOM 819 O O . ILE A 1 97 ? 18.513 3.421 -21.377 1.00 90.94 97 ILE A O 1
ATOM 823 N N . GLY A 1 98 ? 18.170 2.877 -23.531 1.00 89.50 98 GLY A N 1
ATOM 824 C CA . GLY A 1 98 ? 16.710 2.876 -23.435 1.00 89.50 98 GLY A CA 1
ATOM 825 C C . GLY A 1 98 ? 16.191 1.884 -22.394 1.00 89.50 98 GLY A C 1
ATOM 826 O O . GLY A 1 98 ? 15.361 2.241 -21.559 1.00 89.50 98 GLY A O 1
ATOM 827 N N . PHE A 1 99 ? 16.729 0.662 -22.372 1.00 90.81 99 PHE A N 1
ATOM 828 C CA . PHE A 1 99 ? 16.336 -0.349 -21.389 1.00 90.81 99 PHE A CA 1
ATOM 829 C C . PHE A 1 99 ? 16.707 0.060 -19.957 1.00 90.81 99 PHE A C 1
ATOM 831 O O . PHE A 1 99 ? 15.919 -0.145 -19.034 1.00 90.81 99 PHE A O 1
ATOM 838 N N . SER A 1 100 ? 17.875 0.685 -19.775 1.00 92.44 100 SER A N 1
ATOM 839 C CA . SER A 1 100 ? 18.327 1.189 -18.475 1.00 92.44 100 SER A CA 1
ATOM 840 C C . SER A 1 100 ? 17.390 2.273 -17.931 1.00 92.44 100 SER A C 1
ATOM 842 O O . SER A 1 100 ? 16.909 2.167 -16.802 1.00 92.44 100 SER A O 1
ATOM 844 N N . ILE A 1 101 ? 17.044 3.269 -18.755 1.00 91.00 101 ILE A N 1
ATOM 845 C CA . ILE A 1 101 ? 16.129 4.355 -18.369 1.00 91.00 101 ILE A CA 1
ATOM 846 C C . ILE A 1 101 ? 14.747 3.797 -18.009 1.00 91.00 101 ILE A C 1
ATOM 848 O O . ILE A 1 101 ? 14.210 4.118 -16.946 1.00 91.00 101 ILE A O 1
ATOM 852 N N . ALA A 1 102 ? 14.188 2.931 -18.860 1.00 91.06 102 ALA A N 1
ATOM 853 C CA . ALA A 1 102 ? 12.890 2.310 -18.613 1.00 91.06 102 ALA A CA 1
ATOM 854 C C . ALA A 1 102 ? 12.892 1.499 -17.309 1.00 91.06 102 ALA A C 1
ATOM 856 O O . ALA A 1 102 ? 11.962 1.613 -16.508 1.00 91.06 102 ALA A O 1
ATOM 857 N N . GLY A 1 103 ? 13.951 0.724 -17.063 1.00 90.88 103 GLY A N 1
ATOM 858 C CA . GLY A 1 103 ? 14.112 -0.064 -15.844 1.00 90.88 103 GLY A CA 1
ATOM 859 C C . GLY A 1 103 ? 14.167 0.802 -14.587 1.00 90.88 103 GLY A C 1
ATOM 860 O O . GLY A 1 103 ? 13.402 0.568 -13.652 1.00 90.88 103 GLY A O 1
ATOM 861 N N . ILE A 1 104 ? 15.012 1.838 -14.575 1.00 93.56 104 ILE A N 1
ATOM 862 C CA . ILE A 1 104 ? 15.176 2.737 -13.420 1.00 93.56 104 ILE A CA 1
ATOM 863 C C . ILE A 1 104 ? 13.858 3.437 -13.082 1.00 93.56 104 ILE A C 1
ATOM 865 O O . ILE A 1 104 ? 13.447 3.441 -11.920 1.00 93.56 104 ILE A O 1
ATOM 869 N N . LEU A 1 105 ? 13.167 3.985 -14.087 1.00 91.88 105 LEU A N 1
ATOM 870 C CA . LEU A 1 105 ? 11.883 4.659 -13.883 1.00 91.88 105 LEU A CA 1
ATOM 871 C C . LEU A 1 105 ? 10.822 3.696 -13.342 1.00 91.88 105 LEU A C 1
ATOM 873 O O . LEU A 1 105 ? 10.119 4.026 -12.387 1.00 91.88 105 LEU A O 1
ATOM 877 N N . THR A 1 106 ? 10.745 2.485 -13.895 1.00 91.50 106 THR A N 1
ATOM 878 C CA . THR A 1 106 ? 9.786 1.465 -13.447 1.00 91.50 106 THR A CA 1
ATOM 879 C C . THR A 1 106 ? 10.026 1.081 -11.990 1.00 91.50 106 THR A C 1
ATOM 881 O O 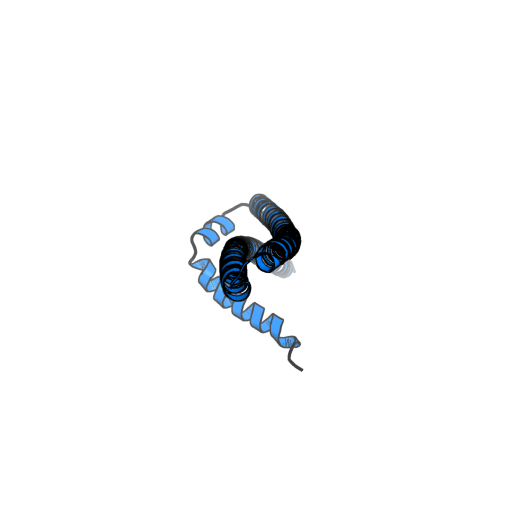. THR A 1 106 ? 9.093 1.062 -11.188 1.00 91.50 106 THR A O 1
ATOM 884 N N . ILE A 1 107 ? 11.284 0.826 -11.621 1.00 92.50 107 ILE A N 1
ATOM 885 C CA . ILE A 1 107 ? 11.663 0.461 -10.252 1.00 92.50 107 ILE A CA 1
ATOM 886 C C . ILE A 1 107 ? 11.338 1.600 -9.282 1.00 92.50 107 ILE A C 1
ATOM 888 O O . ILE A 1 107 ? 10.751 1.349 -8.229 1.00 92.50 107 ILE A O 1
ATOM 892 N N . ALA A 1 108 ? 11.656 2.848 -9.636 1.00 93.81 108 ALA A N 1
ATOM 893 C CA . ALA A 1 108 ? 11.365 4.008 -8.796 1.00 93.81 108 ALA A CA 1
ATOM 894 C C . ALA A 1 108 ? 9.862 4.139 -8.495 1.00 93.81 108 ALA A C 1
ATOM 896 O O . ALA A 1 108 ? 9.474 4.338 -7.341 1.00 93.81 108 ALA A O 1
ATOM 897 N N . VAL A 1 109 ? 9.005 3.958 -9.505 1.00 92.00 109 VAL A N 1
ATOM 898 C CA . VAL A 1 109 ? 7.546 4.010 -9.323 1.00 92.00 109 VAL A CA 1
ATOM 899 C C . VAL A 1 109 ? 7.040 2.845 -8.468 1.00 92.00 109 VAL A C 1
ATOM 901 O O . VAL A 1 109 ? 6.228 3.060 -7.568 1.00 92.00 109 VAL A O 1
ATOM 904 N N . ILE A 1 110 ? 7.547 1.626 -8.676 1.00 92.06 110 ILE A N 1
ATOM 905 C CA . ILE A 1 110 ? 7.177 0.459 -7.857 1.00 92.06 110 ILE A CA 1
ATOM 906 C C . ILE A 1 110 ? 7.535 0.687 -6.383 1.00 92.06 110 ILE A C 1
ATOM 908 O O . ILE A 1 110 ? 6.716 0.418 -5.502 1.00 92.06 110 ILE A O 1
ATOM 912 N N . ILE A 1 111 ? 8.724 1.224 -6.099 1.00 94.88 111 ILE A N 1
ATOM 913 C CA . ILE A 1 111 ? 9.155 1.534 -4.729 1.00 94.88 111 ILE A CA 1
ATOM 914 C C . ILE A 1 111 ? 8.201 2.542 -4.075 1.00 94.88 111 ILE A C 1
ATOM 916 O O . ILE A 1 111 ? 7.787 2.335 -2.932 1.00 94.88 111 ILE A O 1
ATOM 920 N N . LEU A 1 112 ? 7.794 3.594 -4.794 1.00 93.81 112 LEU A N 1
ATOM 921 C CA . LEU A 1 112 ? 6.830 4.573 -4.283 1.00 93.81 112 LEU A CA 1
ATOM 922 C C . LEU A 1 112 ? 5.484 3.929 -3.927 1.00 93.81 112 LEU A C 1
ATOM 924 O O . LEU A 1 112 ? 4.950 4.186 -2.846 1.00 93.81 112 LEU A O 1
ATOM 928 N N . ILE A 1 113 ? 4.960 3.050 -4.787 1.00 92.88 113 ILE A N 1
ATOM 929 C CA . ILE A 1 113 ? 3.712 2.314 -4.526 1.00 92.88 113 ILE A CA 1
ATOM 930 C C . ILE A 1 113 ? 3.840 1.474 -3.248 1.00 92.88 113 ILE A C 1
ATOM 932 O O . ILE A 1 113 ? 2.954 1.506 -2.392 1.00 92.88 113 ILE A O 1
ATOM 936 N N . ILE A 1 114 ? 4.954 0.757 -3.079 1.00 92.44 114 ILE A N 1
ATOM 937 C CA . ILE A 1 114 ? 5.200 -0.080 -1.895 1.00 92.44 114 ILE A CA 1
ATOM 938 C C . ILE A 1 114 ? 5.232 0.769 -0.617 1.00 92.44 114 ILE A C 1
ATOM 940 O O . ILE A 1 114 ? 4.602 0.400 0.376 1.00 92.44 114 ILE A O 1
ATOM 944 N N . ILE A 1 115 ? 5.912 1.920 -0.636 1.00 94.38 115 ILE A N 1
ATOM 945 C CA . ILE A 1 115 ? 5.974 2.838 0.513 1.00 94.38 115 ILE A CA 1
ATOM 946 C C . ILE A 1 115 ? 4.570 3.323 0.897 1.00 94.38 115 ILE A C 1
ATOM 948 O O . ILE A 1 115 ? 4.215 3.316 2.081 1.00 94.38 115 ILE A O 1
ATOM 952 N N . LEU A 1 116 ? 3.748 3.699 -0.087 1.00 90.44 116 LEU A N 1
ATOM 953 C CA . LEU A 1 116 ? 2.371 4.140 0.145 1.00 90.44 116 LEU A CA 1
ATOM 954 C C . LEU A 1 116 ? 1.516 3.028 0.769 1.00 90.44 116 LEU A C 1
ATOM 956 O O . LEU A 1 116 ? 0.834 3.263 1.771 1.00 90.44 116 LEU A O 1
ATOM 960 N N . LEU A 1 117 ? 1.601 1.803 0.243 1.00 91.62 117 LEU A N 1
ATOM 961 C CA . LEU A 1 117 ? 0.881 0.648 0.786 1.00 91.62 117 LEU A CA 1
ATOM 962 C C . LEU A 1 117 ? 1.322 0.316 2.217 1.00 91.62 117 LEU A C 1
ATOM 964 O O . LEU A 1 117 ? 0.484 0.008 3.073 1.00 91.62 117 LEU A O 1
ATOM 968 N N . PHE A 1 118 ? 2.620 0.411 2.506 1.00 90.69 118 PHE A N 1
ATOM 969 C CA . PHE A 1 118 ? 3.153 0.162 3.843 1.00 90.69 118 PHE A CA 1
ATOM 970 C C . PHE A 1 118 ? 2.677 1.215 4.850 1.00 90.69 118 PHE A C 1
ATOM 972 O O . PHE A 1 118 ? 2.212 0.869 5.940 1.00 90.69 118 PHE A O 1
ATOM 979 N N . SER A 1 119 ? 2.713 2.493 4.464 1.00 88.50 119 SER A N 1
ATOM 980 C CA . SER A 1 119 ? 2.195 3.600 5.273 1.00 88.50 119 SER A CA 1
ATOM 981 C C . SER A 1 119 ? 0.719 3.390 5.627 1.00 88.50 119 SER A C 1
ATOM 983 O O . SER A 1 119 ? 0.330 3.456 6.798 1.00 88.50 119 SER A O 1
ATOM 985 N N . TYR A 1 120 ? -0.095 3.012 4.639 1.00 87.69 120 TYR A N 1
ATOM 986 C CA . TYR A 1 120 ? -1.516 2.755 4.854 1.00 87.69 120 TYR A CA 1
ATOM 987 C C . TYR A 1 120 ? -1.763 1.541 5.760 1.00 87.69 120 TYR A C 1
ATOM 989 O O . TYR A 1 120 ? -2.642 1.564 6.622 1.00 87.69 120 TYR A O 1
ATOM 997 N N . THR A 1 121 ? -0.951 0.490 5.623 1.00 83.69 121 THR A N 1
ATOM 998 C CA . THR A 1 121 ? -1.027 -0.704 6.480 1.00 83.69 121 THR A CA 1
ATOM 999 C C . THR A 1 121 ? -0.746 -0.357 7.942 1.00 83.69 121 THR A C 1
ATOM 1001 O O . THR A 1 121 ? -1.444 -0.831 8.843 1.00 83.69 121 THR A O 1
ATOM 1004 N N . LYS A 1 122 ? 0.240 0.513 8.196 1.00 86.50 122 LYS A N 1
ATOM 1005 C CA . LYS A 1 122 ? 0.546 1.002 9.546 1.00 86.50 122 LYS A CA 1
ATOM 1006 C C . LYS A 1 122 ? -0.650 1.739 10.149 1.00 86.50 122 LYS A C 1
ATOM 1008 O O . LYS A 1 122 ? -1.046 1.438 11.275 1.00 86.50 122 LYS A O 1
ATOM 1013 N N . TRP A 1 123 ? -1.266 2.633 9.380 1.00 83.94 123 TRP A N 1
ATOM 1014 C CA . TRP A 1 123 ? -2.452 3.370 9.813 1.00 83.94 123 TRP A CA 1
ATOM 1015 C C . TRP A 1 123 ? -3.651 2.452 10.098 1.00 83.94 123 TRP A C 1
ATOM 1017 O O . TRP A 1 123 ? -4.310 2.578 11.134 1.00 83.94 123 TRP A O 1
ATOM 1027 N N . LEU A 1 124 ? -3.883 1.454 9.239 1.00 85.88 124 LEU A N 1
ATOM 1028 C CA . LEU A 1 124 ? -4.923 0.447 9.439 1.00 85.88 124 LEU A CA 1
ATOM 1029 C C . LEU A 1 124 ? -4.703 -0.350 10.735 1.00 85.88 124 LEU A C 1
ATOM 1031 O O . LEU A 1 124 ? -5.652 -0.609 11.479 1.00 85.88 124 LEU A O 1
ATOM 1035 N N . ASN A 1 125 ? -3.455 -0.723 11.025 1.00 78.38 125 ASN A N 1
ATOM 1036 C CA . ASN A 1 125 ? -3.101 -1.460 12.236 1.00 78.38 125 ASN A CA 1
ATOM 1037 C C . ASN A 1 125 ? -3.350 -0.626 13.504 1.00 78.38 125 ASN A C 1
ATOM 1039 O O . ASN A 1 125 ? -3.861 -1.134 14.501 1.00 78.38 125 ASN A O 1
ATOM 1043 N N . GLU A 1 126 ? -3.055 0.673 13.474 1.00 80.56 126 GLU A N 1
ATOM 1044 C CA . GLU A 1 126 ? -3.385 1.574 14.583 1.00 80.56 126 GLU A CA 1
ATOM 1045 C C . GLU A 1 126 ? -4.896 1.665 14.819 1.00 80.56 126 GLU A C 1
ATOM 1047 O O . GLU A 1 126 ? -5.357 1.600 15.962 1.00 80.56 126 GLU A O 1
ATOM 1052 N N . SER A 1 127 ? -5.691 1.749 13.751 1.00 76.81 127 SER A N 1
ATOM 1053 C CA . SER A 1 127 ? -7.152 1.701 13.854 1.00 76.81 127 SER A CA 1
ATOM 1054 C C . SER A 1 127 ? -7.665 0.359 14.367 1.00 76.81 127 SER A C 1
ATOM 1056 O O . SER A 1 127 ? -8.555 0.340 15.216 1.00 76.81 127 SER A O 1
ATOM 1058 N N . TYR A 1 128 ? -7.075 -0.756 13.935 1.00 76.75 128 TYR A N 1
ATOM 1059 C CA . TYR A 1 128 ? -7.404 -2.088 14.443 1.00 76.75 128 TYR A CA 1
ATOM 1060 C C . TYR A 1 128 ? -7.163 -2.194 15.955 1.00 76.75 128 TYR A C 1
ATOM 1062 O O . TYR A 1 128 ? -8.046 -2.634 16.693 1.00 76.75 128 TYR A O 1
ATOM 1070 N N . LYS A 1 129 ? -6.012 -1.708 16.438 1.00 76.12 129 LYS A N 1
ATOM 1071 C CA . LYS A 1 129 ? -5.700 -1.657 17.876 1.00 76.12 129 LYS A CA 1
ATOM 1072 C C . LYS A 1 129 ? -6.741 -0.856 18.659 1.00 76.12 129 LYS A C 1
ATOM 1074 O O . LYS A 1 129 ? -7.147 -1.281 19.737 1.00 76.12 129 LYS A O 1
ATOM 1079 N N . ARG A 1 130 ? -7.223 0.270 18.114 1.00 75.69 130 ARG A N 1
ATOM 1080 C CA . ARG A 1 130 ? -8.294 1.069 18.742 1.00 75.69 130 ARG A CA 1
ATOM 1081 C C . ARG A 1 130 ? -9.614 0.298 18.852 1.00 75.69 130 ARG A C 1
ATOM 1083 O O . ARG A 1 130 ? -10.239 0.340 19.908 1.00 75.69 130 ARG A O 1
ATOM 1090 N N . VAL A 1 131 ? -10.015 -0.428 17.804 1.00 79.69 131 VAL A N 1
ATOM 1091 C CA . VAL A 1 131 ? -11.220 -1.281 17.835 1.00 79.69 131 VAL A CA 1
ATOM 1092 C C . VAL A 1 131 ? -11.086 -2.373 18.895 1.00 79.69 131 VAL A C 1
ATOM 1094 O O . VAL A 1 131 ? -12.016 -2.589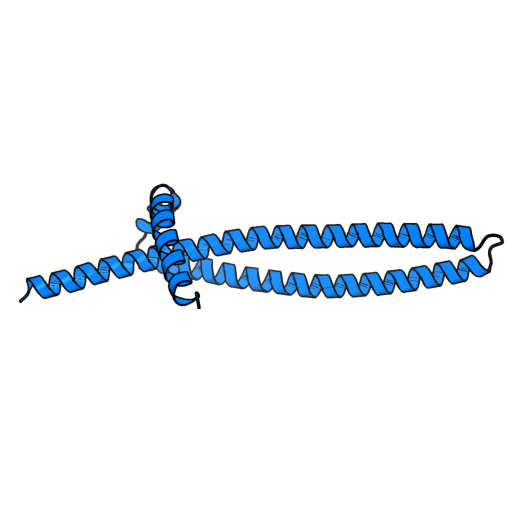 19.672 1.00 79.69 131 VAL A O 1
ATOM 1097 N N . LEU A 1 132 ? -9.934 -3.051 18.936 1.00 74.25 132 LEU A N 1
ATOM 1098 C CA . LEU A 1 132 ? -9.665 -4.120 19.896 1.00 74.25 132 LEU A CA 1
ATOM 1099 C C . LEU A 1 132 ? -9.756 -3.595 21.332 1.00 74.25 132 LEU A C 1
ATOM 1101 O O . LEU A 1 132 ? -10.450 -4.179 22.157 1.00 74.25 132 LEU A O 1
ATOM 1105 N N . PHE A 1 133 ? -9.129 -2.452 21.601 1.00 73.50 133 PHE A N 1
ATOM 1106 C CA . PHE A 1 133 ? -9.163 -1.800 22.906 1.00 73.50 133 PHE A CA 1
ATOM 1107 C C . PHE A 1 133 ? -10.597 -1.521 23.371 1.00 73.50 133 PHE A C 1
ATOM 1109 O O . PHE A 1 133 ? -10.982 -1.911 24.472 1.00 73.50 133 PHE A O 1
ATOM 1116 N N . ALA A 1 134 ? -11.412 -0.875 22.533 1.00 75.06 134 ALA A N 1
ATOM 1117 C CA . ALA A 1 134 ? -12.795 -0.553 22.878 1.00 75.06 134 ALA A CA 1
ATOM 1118 C C . ALA A 1 134 ? -13.644 -1.822 23.103 1.00 75.06 134 ALA A C 1
ATOM 1120 O O . ALA A 1 134 ? -14.422 -1.889 24.056 1.00 75.06 134 ALA A O 1
ATOM 1121 N N . ALA A 1 135 ? -13.436 -2.868 22.292 1.00 74.69 135 ALA A N 1
ATOM 1122 C CA . ALA A 1 135 ? -14.098 -4.162 22.471 1.00 74.69 135 ALA A CA 1
ATOM 1123 C C . ALA A 1 135 ? -13.740 -4.825 23.813 1.00 74.69 135 ALA A C 1
ATOM 1125 O O . ALA A 1 135 ? -14.615 -5.368 24.490 1.00 74.69 135 ALA A O 1
ATOM 1126 N N . LEU A 1 136 ? -12.467 -4.760 24.214 1.00 71.31 136 LEU A N 1
ATOM 1127 C CA . LEU A 1 136 ? -11.985 -5.326 25.474 1.00 71.31 136 LEU A CA 1
ATOM 1128 C C . LEU A 1 136 ? -12.609 -4.646 26.691 1.00 71.31 136 LEU A C 1
ATOM 1130 O O . LEU A 1 136 ? -13.025 -5.335 27.623 1.00 71.31 136 LEU A O 1
ATOM 1134 N N . VAL A 1 137 ? -12.704 -3.314 26.683 1.00 73.94 137 VAL A N 1
ATOM 1135 C CA . VAL A 1 137 ? -13.326 -2.557 27.782 1.00 73.94 137 VAL A CA 1
ATOM 1136 C C . VAL A 1 137 ? -14.810 -2.918 27.917 1.00 73.94 137 VAL A C 1
ATOM 1138 O O . VAL A 1 137 ? -15.280 -3.153 29.032 1.00 73.94 137 VAL A O 1
ATOM 1141 N N . LEU A 1 138 ? -15.533 -3.049 26.799 1.00 74.19 138 LEU A N 1
ATOM 1142 C CA . LEU A 1 138 ? -16.931 -3.499 26.798 1.00 74.19 138 LEU A CA 1
ATOM 1143 C C . LEU A 1 138 ? -17.096 -4.925 27.345 1.00 74.19 138 LEU A C 1
ATOM 1145 O O . LEU A 1 138 ? -18.031 -5.196 28.097 1.00 74.19 138 LEU A O 1
ATOM 1149 N N . GLU A 1 139 ? -16.203 -5.852 26.984 1.00 73.00 139 GLU A N 1
ATOM 1150 C CA . GLU A 1 139 ? -16.252 -7.230 27.491 1.00 73.00 139 GLU A CA 1
ATOM 1151 C C . GLU A 1 139 ? -15.940 -7.296 28.997 1.00 73.00 139 GLU A C 1
ATOM 1153 O O . GLU A 1 139 ? -16.568 -8.067 29.723 1.00 73.00 139 GLU A O 1
ATOM 1158 N N . CYS A 1 140 ? -15.016 -6.463 29.492 1.00 70.44 140 CYS A N 1
ATOM 1159 C CA . CYS A 1 140 ? -14.735 -6.331 30.925 1.00 70.44 140 CYS A CA 1
ATOM 1160 C C . CYS A 1 140 ? -15.957 -5.869 31.719 1.00 70.44 140 CYS A C 1
ATOM 1162 O O . CYS A 1 140 ? -16.272 -6.493 32.732 1.00 70.44 140 CYS A O 1
ATOM 1164 N N . ARG A 1 141 ? -16.643 -4.809 31.265 1.00 69.00 141 ARG A N 1
ATOM 1165 C CA . ARG A 1 141 ? -17.834 -4.302 31.960 1.00 69.00 141 ARG A CA 1
ATOM 1166 C C . ARG A 1 141 ? -18.949 -5.334 31.985 1.00 69.00 141 ARG A C 1
ATOM 1168 O O . ARG A 1 141 ? -19.425 -5.648 33.064 1.00 69.00 141 ARG A O 1
ATOM 1175 N N . ARG A 1 142 ? -19.276 -5.949 30.841 1.00 71.38 142 ARG A N 1
ATOM 1176 C CA . ARG A 1 142 ? -20.319 -6.990 30.777 1.00 71.38 142 ARG A CA 1
ATOM 1177 C C . ARG A 1 142 ? -20.082 -8.143 31.746 1.00 71.38 142 ARG A C 1
ATOM 1179 O O . ARG A 1 142 ? -21.038 -8.638 32.331 1.00 71.38 142 ARG A O 1
ATOM 1186 N N . LYS A 1 143 ? -18.825 -8.571 31.921 1.00 67.75 143 LYS A N 1
ATOM 1187 C CA . LYS A 1 143 ? -18.486 -9.607 32.905 1.00 67.75 143 LYS A CA 1
ATOM 1188 C C . LYS A 1 143 ? -18.730 -9.113 34.330 1.00 67.75 143 LYS A C 1
ATOM 1190 O O . LYS A 1 143 ? -19.382 -9.819 35.081 1.00 67.75 143 LYS A O 1
ATOM 1195 N N . GLN A 1 144 ? -18.289 -7.905 34.687 1.00 61.66 144 GLN A N 1
ATOM 1196 C CA . GLN A 1 144 ? -18.540 -7.338 36.021 1.00 61.66 144 GLN A CA 1
ATOM 1197 C C . GLN A 1 144 ? -20.034 -7.210 36.341 1.00 61.66 144 GLN A C 1
ATOM 1199 O O . GLN A 1 144 ? -20.442 -7.577 37.439 1.00 61.66 144 GLN A O 1
ATOM 1204 N N . THR A 1 145 ? -20.855 -6.763 35.386 1.00 59.03 145 THR A N 1
ATOM 1205 C CA . THR A 1 145 ? -22.311 -6.681 35.572 1.00 59.03 145 THR A CA 1
ATOM 1206 C C . THR A 1 145 ? -22.932 -8.062 35.779 1.00 59.03 145 THR A C 1
ATOM 1208 O O . THR A 1 145 ? -23.821 -8.209 36.609 1.00 59.03 145 THR A O 1
ATOM 1211 N N . TRP A 1 146 ? -22.441 -9.085 35.068 1.00 45.75 146 TRP A N 1
ATOM 1212 C CA . TRP A 1 146 ? -22.881 -10.472 35.244 1.00 45.75 146 TRP A CA 1
ATOM 1213 C C . TRP A 1 146 ? -22.558 -11.024 36.636 1.00 45.75 146 TRP A C 1
ATOM 1215 O O . TRP A 1 146 ? -23.444 -11.594 37.263 1.00 45.75 146 TRP A O 1
ATOM 1225 N N . TYR A 1 147 ? -21.336 -10.817 37.140 1.00 39.91 147 TYR A N 1
ATOM 1226 C CA . TYR A 1 147 ? -20.960 -11.240 38.498 1.00 39.91 147 TYR A CA 1
ATOM 122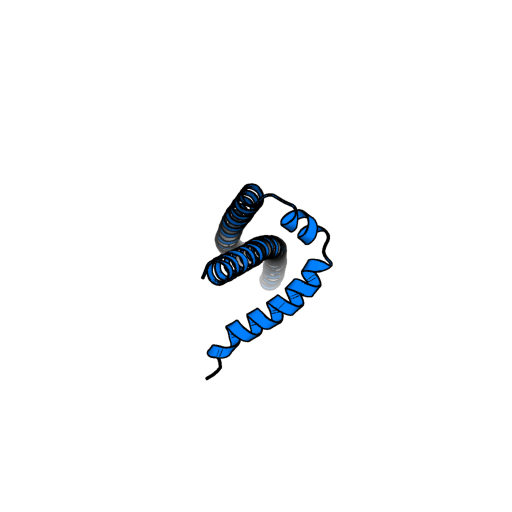7 C C . TYR A 1 147 ? -21.831 -10.558 39.561 1.00 39.91 147 TYR A C 1
ATOM 1229 O O . TYR A 1 147 ? -22.403 -11.237 40.405 1.00 39.91 147 TYR A O 1
ATOM 1237 N N . PHE A 1 148 ? -22.064 -9.247 39.437 1.00 48.09 148 PHE A N 1
ATOM 1238 C CA . PHE A 1 148 ? -22.973 -8.517 40.329 1.00 48.09 148 PHE A CA 1
ATOM 1239 C C . PHE A 1 148 ? -24.415 -9.044 40.298 1.00 48.09 148 PHE A C 1
ATOM 1241 O O . PHE A 1 148 ? -25.118 -8.998 41.306 1.00 48.09 148 PHE A O 1
ATOM 1248 N N . HIS A 1 149 ? -24.886 -9.522 39.144 1.00 47.81 149 HIS A N 1
ATOM 1249 C CA . HIS A 1 149 ? -26.247 -10.038 39.009 1.00 47.81 149 HIS A CA 1
ATOM 1250 C C . HIS A 1 149 ? -26.411 -11.457 39.560 1.00 47.81 149 HIS A C 1
ATOM 1252 O O . HIS A 1 149 ? -27.496 -11.793 40.036 1.00 47.81 149 HIS A O 1
ATOM 1258 N N . VAL A 1 150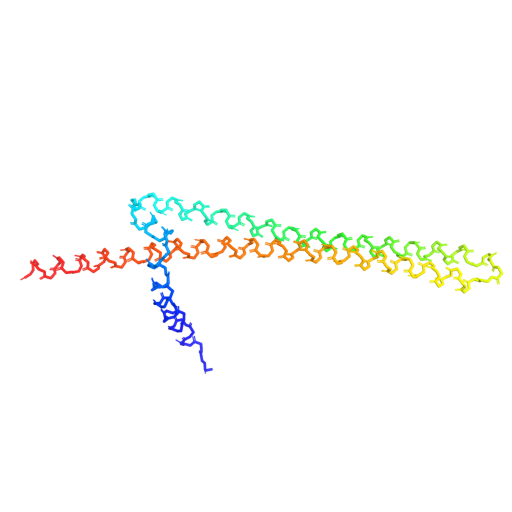 ? -25.354 -12.271 39.503 1.00 53.72 150 VAL A N 1
ATOM 1259 C CA . VAL A 1 150 ? -25.315 -13.612 40.100 1.00 53.72 150 VAL A CA 1
ATOM 1260 C C . VAL A 1 150 ? -25.200 -13.509 41.623 1.00 53.72 150 VAL A C 1
ATOM 1262 O O . VAL A 1 150 ? -26.049 -14.065 42.312 1.00 53.72 150 VAL A O 1
ATOM 1265 N N . ASP A 1 151 ? -24.282 -12.691 42.148 1.00 46.97 151 ASP A N 1
ATOM 1266 C CA . ASP A 1 151 ? -24.118 -12.496 43.601 1.00 46.97 151 ASP A CA 1
ATOM 1267 C C . ASP A 1 151 ? -25.393 -11.937 44.261 1.00 46.97 151 ASP A C 1
ATOM 1269 O O . ASP A 1 151 ? -25.796 -12.360 45.342 1.00 46.97 151 ASP A O 1
ATOM 1273 N N . ASN A 1 152 ? -26.103 -11.025 43.588 1.00 47.50 152 ASN A N 1
ATOM 1274 C CA . ASN A 1 152 ? -27.356 -10.459 44.104 1.00 47.50 152 ASN A CA 1
ATOM 1275 C C . ASN A 1 152 ? -28.555 -11.429 44.015 1.00 47.50 152 ASN A C 1
ATOM 1277 O O . ASN A 1 152 ? -29.586 -11.195 44.646 1.00 47.50 152 ASN A O 1
ATOM 1281 N N . LYS A 1 153 ? -28.457 -12.502 43.220 1.00 51.62 153 LYS A N 1
ATOM 1282 C CA . LYS A 1 153 ? -29.437 -13.599 43.231 1.00 51.62 153 LYS A CA 1
ATOM 1283 C C . LYS A 1 153 ? -29.157 -14.588 44.357 1.00 51.62 153 LYS A C 1
ATOM 1285 O O . LYS A 1 153 ? -30.112 -15.073 44.950 1.00 51.62 153 LYS A O 1
ATOM 1290 N N . GLU A 1 154 ? -27.890 -14.850 44.670 1.00 51.06 154 GLU A N 1
ATOM 1291 C CA . GLU A 1 154 ? -27.525 -15.745 45.773 1.00 51.06 154 GLU A CA 1
ATOM 1292 C C . GLU A 1 154 ? -27.764 -15.119 47.152 1.00 51.06 154 GLU A C 1
ATOM 1294 O O . GLU A 1 154 ? -28.127 -15.831 48.075 1.00 51.06 154 GLU A O 1
ATOM 1299 N N . MET A 1 155 ? -27.687 -13.790 47.289 1.00 46.16 155 MET A N 1
ATOM 1300 C CA . MET A 1 155 ? -28.032 -13.092 48.542 1.00 46.16 155 MET A CA 1
ATOM 1301 C C . MET A 1 155 ? -29.543 -12.911 48.794 1.00 46.16 155 MET A C 1
ATOM 1303 O O . MET A 1 155 ? -29.929 -12.297 49.788 1.00 46.16 155 MET A O 1
ATOM 1307 N N . LYS A 1 156 ? -30.409 -13.384 47.889 1.00 48.75 156 LYS A N 1
ATOM 1308 C CA . LYS A 1 156 ? -31.878 -13.311 48.020 1.00 48.75 156 LYS A CA 1
ATOM 1309 C C . LYS A 1 156 ? -32.554 -14.674 48.212 1.00 48.75 156 LYS A C 1
ATOM 1311 O O . LYS A 1 156 ? -33.783 -14.718 48.228 1.00 48.75 156 LYS A O 1
ATOM 1316 N N . ASN A 1 157 ? -31.768 -15.739 48.352 1.00 44.59 157 ASN A N 1
ATOM 1317 C CA . ASN A 1 157 ? -32.206 -17.065 48.795 1.00 44.59 157 ASN A CA 1
ATOM 1318 C C . ASN A 1 157 ? -31.700 -17.330 50.214 1.00 44.59 157 ASN A C 1
ATOM 1320 O O . ASN A 1 157 ? -32.341 -18.158 50.894 1.00 44.59 157 ASN A O 1
#

Sequence (157 aa):
MNDHFAWLKRLVDRQNEKKYLSNCKKYERLKSMSEQELMFEYINVKVNYRHQKNIWILSIVLSVLLILQICKSCTDFINQVRTVASYQENPEVLLKIGFSIAGILTIAVIILIIILLFSYTKWLNESYKRVLFAALVLECRRKQTWYFHVDNKEMKN

Foldseek 3Di:
DPPVCPVVVVVVVVVVVVVVLVPDPVNVVLLPDDLVVLVVQLVVLVVVLVVLVVVLVVLVVVLVVVLVVLVVVLVVQLVVQQVVLVPDPHSPVSSVVSNVVSVVVSVVVVVVSVVVSVVSVVVSVVSVVVSVSSVSSSVVVVVVVVVVVVVVVVVVD

Radius of gyration: 28.13 Å; chains: 1; bounding box: 57×38×87 Å

pLDDT: mean 77.0, std 17.19, range [35.91, 94.88]